Protein AF-A0A6Y3UV19-F1 (afdb_monomer_lite)

Foldseek 3Di:
DDDKDWDWDDDPVDIHTDDICDPLNVQLVPVKDKDPAKDKFWWAWQFADLVQQKGWIATPPRPDIAIEHALDGPVPDDPVQSVVRVVRNVLQPPDDPVRRFTKTWIWIFIGGPVRDGRYTHTPGIDGD

pLDDT: mean 90.07, std 10.01, range [42.56, 98.5]

Structure (mmCIF, N/CA/C/O backbone):
data_AF-A0A6Y3UV19-F1
#
_entry.id   AF-A0A6Y3UV19-F1
#
loop_
_atom_site.group_PDB
_atom_site.id
_atom_site.type_symbol
_atom_site.label_atom_id
_atom_site.label_alt_id
_atom_site.label_comp_id
_atom_site.label_asym_id
_atom_site.label_entity_id
_atom_site.label_seq_id
_atom_site.pdbx_PDB_ins_code
_atom_site.Cartn_x
_atom_site.Cartn_y
_atom_site.Cartn_z
_atom_site.occupancy
_atom_site.B_iso_or_equiv
_atom_site.auth_seq_id
_atom_site.auth_comp_id
_atom_site.auth_asym_id
_atom_site.auth_atom_id
_atom_site.pdbx_PDB_model_num
ATOM 1 N N . ASN A 1 1 ? 22.184 12.708 -22.241 1.00 42.56 1 ASN A N 1
ATOM 2 C CA . ASN A 1 1 ? 22.800 11.369 -22.375 1.00 42.56 1 ASN A CA 1
ATOM 3 C C . ASN A 1 1 ? 22.041 10.329 -21.573 1.00 42.56 1 ASN A C 1
ATOM 5 O O . ASN A 1 1 ? 22.153 10.336 -20.357 1.00 42.56 1 ASN A O 1
ATOM 9 N N . LYS A 1 2 ? 21.262 9.444 -22.204 1.00 55.12 2 LYS A N 1
ATOM 10 C CA . LYS A 1 2 ? 20.765 8.225 -21.541 1.00 55.12 2 LYS A CA 1
ATOM 11 C C . LYS A 1 2 ? 21.060 7.044 -22.457 1.00 55.12 2 LYS A C 1
ATOM 13 O O . LYS A 1 2 ? 20.344 6.821 -23.425 1.00 55.12 2 LYS A O 1
ATOM 18 N N . TYR A 1 3 ? 22.171 6.368 -22.185 1.00 61.91 3 TYR A N 1
ATOM 19 C CA . TYR A 1 3 ? 22.536 5.132 -22.866 1.00 61.91 3 TYR A CA 1
ATOM 20 C C . TYR A 1 3 ? 21.586 4.010 -22.425 1.00 61.91 3 TYR A C 1
ATOM 22 O O . TYR A 1 3 ? 21.202 3.989 -21.251 1.00 61.91 3 TYR A O 1
ATOM 30 N N . PRO A 1 4 ? 21.191 3.093 -23.325 1.00 71.94 4 PRO A N 1
ATOM 31 C CA . PRO A 1 4 ? 20.408 1.930 -22.938 1.00 71.94 4 PRO A CA 1
ATOM 32 C C . PRO A 1 4 ? 21.209 1.064 -21.959 1.00 71.94 4 PRO A C 1
ATOM 34 O O . PRO A 1 4 ? 22.358 0.706 -22.226 1.00 71.94 4 PRO A O 1
ATOM 37 N N . VAL A 1 5 ? 20.606 0.727 -20.818 1.00 80.38 5 VAL A N 1
ATOM 38 C CA . VAL A 1 5 ? 21.214 -0.193 -19.846 1.00 80.38 5 VAL A CA 1
ATOM 39 C C . VAL A 1 5 ? 20.760 -1.599 -20.200 1.00 80.38 5 VAL A C 1
ATOM 41 O O . VAL A 1 5 ? 19.567 -1.886 -20.169 1.00 80.38 5 VAL A O 1
ATOM 44 N N . VAL A 1 6 ? 21.699 -2.482 -20.541 1.00 83.50 6 VAL A N 1
ATOM 45 C CA . VAL A 1 6 ? 21.390 -3.849 -20.978 1.00 83.50 6 VAL A CA 1
ATOM 46 C C . VAL A 1 6 ? 21.896 -4.856 -19.953 1.00 83.50 6 VAL A C 1
ATOM 48 O O . VAL A 1 6 ? 23.102 -4.989 -19.755 1.00 83.50 6 VAL A O 1
ATOM 51 N N . LEU A 1 7 ? 20.981 -5.619 -19.353 1.00 86.38 7 LEU A N 1
ATOM 52 C CA . LEU A 1 7 ? 21.326 -6.777 -18.534 1.00 86.38 7 LEU A CA 1
ATOM 53 C C . LEU A 1 7 ? 21.568 -7.979 -19.448 1.00 86.38 7 LEU A C 1
ATOM 55 O O . LEU A 1 7 ? 20.691 -8.383 -20.221 1.00 86.38 7 LEU A O 1
ATOM 59 N N . LYS A 1 8 ? 22.759 -8.571 -19.351 1.00 90.44 8 LYS A N 1
ATOM 60 C CA . LYS A 1 8 ? 23.134 -9.767 -20.109 1.00 90.44 8 LYS A CA 1
ATOM 61 C C . LYS A 1 8 ? 23.553 -10.888 -19.166 1.00 90.44 8 LYS A C 1
ATOM 63 O O . LYS A 1 8 ? 24.312 -10.652 -18.233 1.00 90.44 8 LYS A O 1
ATOM 68 N N . ARG A 1 9 ? 23.131 -12.120 -19.456 1.00 88.62 9 ARG A N 1
ATOM 69 C CA . ARG A 1 9 ? 23.709 -13.332 -18.862 1.00 88.62 9 ARG A CA 1
ATOM 70 C C . ARG A 1 9 ? 24.785 -13.868 -19.790 1.00 88.62 9 ARG A C 1
ATOM 72 O O . ARG A 1 9 ? 24.482 -14.267 -20.915 1.00 88.62 9 ARG A O 1
ATOM 79 N N . LYS A 1 10 ? 26.028 -13.910 -19.317 1.00 88.56 10 LYS A N 1
ATOM 80 C CA . LYS A 1 10 ? 27.138 -14.546 -20.032 1.00 88.56 10 LYS A CA 1
ATOM 81 C C . LYS A 1 10 ? 27.281 -15.995 -19.58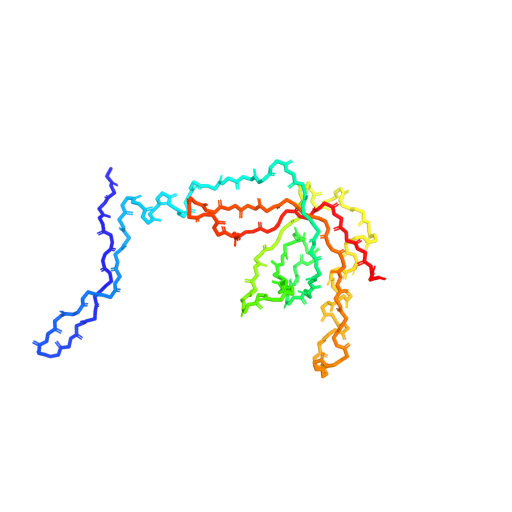2 1.00 88.56 10 LYS A C 1
ATOM 83 O O . LYS A 1 10 ? 27.320 -16.281 -18.392 1.00 88.56 10 LYS A O 1
ATOM 88 N N . THR A 1 11 ? 27.358 -16.902 -20.544 1.00 88.50 11 THR A N 1
ATOM 89 C CA . THR A 1 11 ? 27.742 -18.306 -20.342 1.00 88.50 11 THR A CA 1
ATOM 90 C C . THR A 1 11 ? 29.039 -18.575 -21.106 1.00 88.50 11 THR A C 1
ATOM 92 O O . THR A 1 11 ? 29.454 -17.739 -21.910 1.00 88.50 11 THR A O 1
ATOM 95 N N . LYS A 1 12 ? 29.679 -19.735 -20.894 1.00 86.50 12 LYS A N 1
ATOM 96 C CA . LYS A 1 12 ? 30.907 -20.106 -21.627 1.00 86.50 12 LYS A CA 1
ATOM 97 C C . LYS A 1 12 ? 30.715 -20.133 -23.152 1.00 86.50 12 LYS A C 1
ATOM 99 O O . LYS A 1 12 ? 31.658 -19.854 -23.875 1.00 86.50 12 LYS A O 1
ATOM 104 N N . LEU A 1 13 ? 29.502 -20.434 -23.623 1.00 82.19 13 LEU A N 1
ATOM 105 C CA . LEU A 1 13 ? 29.192 -20.614 -25.045 1.00 82.19 13 LEU A CA 1
ATOM 106 C C . LEU A 1 13 ? 28.497 -19.400 -25.680 1.00 82.19 13 LEU A C 1
ATOM 108 O O . LEU A 1 13 ? 28.611 -19.190 -26.884 1.00 82.19 13 LEU A O 1
ATOM 112 N N . ARG A 1 14 ? 27.738 -18.607 -24.905 1.00 82.56 14 ARG A N 1
ATOM 113 C CA . ARG A 1 14 ? 26.902 -17.527 -25.462 1.00 82.56 14 ARG A CA 1
ATOM 114 C C . ARG A 1 14 ? 26.567 -16.421 -24.460 1.00 82.56 14 ARG A C 1
ATOM 116 O O . ARG A 1 14 ? 26.463 -16.657 -23.255 1.00 82.56 14 ARG A O 1
ATOM 123 N N . ASN A 1 15 ? 26.310 -15.227 -24.991 1.00 85.06 15 ASN A N 1
ATOM 124 C CA . ASN A 1 15 ? 25.710 -14.102 -24.273 1.00 85.06 15 ASN A CA 1
ATOM 125 C C . ASN A 1 15 ? 24.204 -14.022 -24.558 1.00 85.06 15 ASN A C 1
ATOM 127 O O . ASN A 1 15 ? 23.799 -13.977 -25.718 1.00 85.06 15 ASN A O 1
ATOM 131 N N . PHE A 1 16 ? 23.389 -13.935 -23.510 1.00 84.62 16 PHE A N 1
ATOM 132 C CA . PHE A 1 16 ? 21.940 -13.745 -23.595 1.00 84.62 16 PHE A CA 1
ATOM 133 C C . PHE A 1 16 ? 21.578 -12.342 -23.123 1.00 84.62 16 PHE A C 1
ATOM 135 O O . PHE A 1 16 ? 21.979 -11.945 -22.031 1.00 84.62 16 PHE A O 1
ATOM 142 N N . LYS A 1 17 ? 20.811 -11.595 -23.917 1.00 86.31 17 LYS A N 1
ATOM 143 C CA . LYS A 1 17 ? 20.201 -10.338 -23.474 1.00 86.31 17 LYS A CA 1
ATOM 144 C C . LYS A 1 17 ? 18.950 -10.682 -22.671 1.00 86.31 17 LYS A C 1
ATOM 146 O O . LYS A 1 17 ? 18.027 -11.264 -23.224 1.00 86.31 17 LYS A O 1
ATOM 151 N N . LEU A 1 18 ? 18.958 -10.364 -21.380 1.00 84.06 18 LEU A N 1
ATOM 152 C CA . LEU A 1 18 ? 17.838 -10.647 -20.483 1.00 84.06 18 LEU A CA 1
ATOM 153 C C . LEU A 1 18 ? 16.872 -9.470 -20.408 1.00 84.06 18 LEU A C 1
ATOM 155 O O . LEU A 1 18 ? 15.665 -9.661 -20.374 1.00 84.06 18 LEU A O 1
ATOM 159 N N . PHE A 1 19 ? 17.414 -8.253 -20.371 1.00 80.94 19 PHE A N 1
ATOM 160 C CA . PHE A 1 19 ? 16.619 -7.050 -20.181 1.00 80.94 19 PHE A CA 1
ATOM 161 C C . PHE A 1 19 ? 17.322 -5.829 -20.770 1.00 80.94 19 PHE A C 1
ATOM 163 O O . PHE A 1 19 ? 18.552 -5.774 -20.827 1.00 80.94 19 PHE A O 1
ATOM 170 N N . GLU A 1 20 ? 16.545 -4.840 -21.194 1.00 83.81 20 GLU A N 1
ATOM 171 C CA . GLU A 1 20 ? 17.047 -3.539 -21.618 1.00 83.81 20 GLU A CA 1
ATOM 172 C C . GLU A 1 20 ? 16.160 -2.427 -21.063 1.00 83.81 20 GLU A C 1
ATOM 174 O O . GLU A 1 20 ? 14.952 -2.394 -21.292 1.00 83.81 20 GLU A O 1
ATOM 179 N N . ILE A 1 21 ? 16.787 -1.479 -20.371 1.00 75.88 21 ILE A N 1
ATOM 180 C CA . ILE A 1 21 ? 16.174 -0.203 -20.022 1.00 75.88 21 ILE A CA 1
ATOM 181 C C . ILE A 1 21 ? 16.490 0.755 -21.160 1.00 75.88 21 ILE A C 1
ATOM 183 O O . ILE A 1 21 ? 17.603 1.273 -21.263 1.00 75.88 21 ILE A O 1
ATOM 187 N N . ASN A 1 22 ? 15.500 0.979 -22.018 1.00 78.44 22 ASN A N 1
ATOM 188 C CA . ASN A 1 22 ? 15.561 1.976 -23.077 1.00 78.44 22 ASN A CA 1
ATOM 189 C C . ASN A 1 22 ? 14.785 3.240 -22.664 1.00 78.44 22 ASN A C 1
ATOM 191 O O . ASN A 1 22 ? 14.279 3.352 -21.543 1.00 78.44 22 ASN A O 1
ATOM 195 N N . LYS A 1 23 ? 14.694 4.220 -23.569 1.00 74.25 23 LYS A N 1
ATOM 196 C CA . LYS A 1 23 ? 13.980 5.478 -23.312 1.00 74.25 23 LYS A CA 1
ATOM 197 C C . LYS A 1 23 ? 12.503 5.252 -22.953 1.00 74.25 23 LYS A C 1
ATOM 199 O O . LYS A 1 23 ? 12.009 5.961 -22.082 1.00 74.25 23 LYS A O 1
ATOM 204 N N . ASN A 1 24 ? 11.839 4.260 -23.551 1.00 70.19 24 ASN A N 1
ATOM 205 C CA . ASN A 1 24 ? 10.468 3.886 -23.194 1.00 70.19 24 ASN A CA 1
ATOM 206 C C . ASN A 1 24 ? 10.403 3.270 -21.796 1.00 70.19 24 ASN A C 1
ATOM 208 O O . ASN A 1 24 ? 9.633 3.752 -20.977 1.00 70.19 24 ASN A O 1
ATOM 212 N N . THR A 1 25 ? 11.252 2.290 -21.471 1.00 65.69 25 THR A N 1
ATOM 213 C CA . THR A 1 25 ? 11.297 1.699 -20.120 1.00 65.69 25 THR A CA 1
ATOM 214 C C . THR A 1 25 ? 11.552 2.769 -19.056 1.00 65.69 25 THR A C 1
ATOM 216 O O . THR A 1 25 ? 10.898 2.791 -18.020 1.00 65.69 25 THR A O 1
ATOM 219 N N . ALA A 1 26 ? 12.468 3.703 -19.326 1.00 67.88 26 ALA A N 1
ATOM 220 C CA . ALA A 1 26 ? 12.730 4.829 -18.439 1.00 67.88 26 ALA A CA 1
ATOM 221 C C . ALA A 1 26 ? 11.517 5.769 -18.335 1.00 67.88 26 ALA A C 1
ATOM 223 O O . ALA A 1 26 ? 11.132 6.144 -17.236 1.00 67.88 26 ALA A O 1
ATOM 224 N N . SER A 1 27 ? 10.894 6.134 -19.457 1.00 66.25 27 SER A N 1
ATOM 225 C CA . SER A 1 27 ? 9.676 6.954 -19.477 1.00 66.25 27 SER A CA 1
ATOM 226 C C . SER A 1 27 ? 8.561 6.321 -18.642 1.00 66.25 27 SER A C 1
ATOM 228 O O . SER A 1 27 ? 7.994 6.996 -17.793 1.00 66.25 27 SER A O 1
ATOM 230 N N . ASN A 1 28 ? 8.314 5.019 -18.797 1.00 64.44 28 ASN A N 1
ATOM 231 C CA . ASN A 1 28 ? 7.279 4.295 -18.055 1.00 64.44 28 ASN A CA 1
ATOM 232 C C . ASN A 1 28 ? 7.536 4.281 -16.539 1.00 64.44 28 ASN A C 1
ATOM 234 O O . ASN A 1 28 ? 6.590 4.258 -15.758 1.00 64.44 28 ASN A O 1
ATOM 238 N N . LEU A 1 29 ? 8.802 4.318 -16.111 1.00 65.25 29 LEU A N 1
ATOM 239 C CA . LEU A 1 29 ? 9.170 4.356 -14.693 1.00 65.25 29 LEU A CA 1
ATOM 240 C C . LEU A 1 29 ? 9.006 5.746 -14.059 1.00 65.25 29 LEU A C 1
ATOM 242 O O . LEU A 1 29 ? 8.780 5.834 -12.854 1.00 65.25 29 LEU A O 1
ATOM 246 N N . PHE A 1 30 ? 9.153 6.822 -14.838 1.00 70.50 30 PHE A N 1
ATOM 247 C CA . PHE A 1 30 ? 9.212 8.191 -14.303 1.00 70.50 30 PHE A CA 1
ATOM 248 C C . PHE A 1 30 ? 7.985 9.051 -14.634 1.00 70.50 30 PHE A C 1
ATOM 250 O O . PHE A 1 30 ? 7.697 9.992 -13.897 1.00 70.50 30 PHE A O 1
ATOM 257 N N . ASN A 1 31 ? 7.244 8.729 -15.695 1.00 77.75 31 ASN A N 1
ATOM 258 C CA . ASN A 1 31 ? 6.053 9.464 -16.110 1.00 77.75 31 ASN A CA 1
ATOM 259 C C . ASN A 1 31 ? 4.811 8.788 -15.531 1.00 77.75 31 ASN A C 1
ATOM 261 O O . ASN A 1 31 ? 4.203 7.926 -16.163 1.00 77.75 31 ASN A O 1
ATOM 265 N N . LEU A 1 32 ? 4.474 9.169 -14.299 1.00 83.44 32 LEU A N 1
ATOM 266 C CA . LEU A 1 32 ? 3.305 8.651 -13.598 1.00 83.44 32 LEU A CA 1
ATOM 267 C C . LEU A 1 32 ? 2.119 9.601 -13.743 1.00 83.44 32 LEU A C 1
ATOM 269 O O . LEU A 1 32 ? 2.249 10.803 -13.504 1.00 83.44 32 LEU A O 1
ATOM 273 N N . THR A 1 33 ? 0.952 9.051 -14.055 1.00 86.81 33 THR A N 1
ATOM 274 C CA . THR A 1 33 ? -0.326 9.765 -13.994 1.00 86.81 33 THR A CA 1
ATOM 275 C C . THR A 1 33 ? -1.016 9.473 -12.665 1.00 86.81 33 THR A C 1
ATOM 277 O O . THR A 1 33 ? -0.698 8.501 -11.980 1.00 86.81 33 THR A O 1
ATOM 280 N N . THR A 1 34 ? -1.912 10.359 -12.237 1.00 87.19 34 THR A N 1
ATOM 281 C CA . THR A 1 34 ? -2.793 10.121 -11.085 1.00 87.19 34 THR A CA 1
ATOM 282 C C . THR A 1 34 ? -4.222 10.189 -11.586 1.00 87.19 34 THR A C 1
ATOM 284 O O . THR A 1 34 ? -4.567 11.155 -12.267 1.00 87.19 34 THR A O 1
ATOM 287 N N . ASP A 1 35 ? -5.020 9.176 -11.264 1.00 88.94 35 ASP A N 1
ATOM 288 C CA . ASP A 1 35 ? -6.429 9.139 -11.643 1.00 88.94 35 ASP A CA 1
ATOM 289 C C . ASP A 1 35 ? -7.159 10.339 -11.017 1.00 88.94 35 ASP A C 1
ATOM 291 O O . ASP A 1 35 ? -6.916 10.704 -9.861 1.00 88.94 35 ASP A O 1
ATOM 295 N N . SER A 1 36 ? -8.034 10.982 -11.795 1.00 82.12 36 SER A N 1
ATOM 296 C CA . SER A 1 36 ? -8.815 12.138 -11.335 1.00 82.12 36 SER A CA 1
ATOM 297 C C . SER A 1 36 ? -9.918 11.740 -10.357 1.00 82.12 36 SER A C 1
ATOM 299 O O . SER A 1 36 ? -10.293 12.532 -9.496 1.00 82.12 36 SER A O 1
ATOM 301 N N . ASN A 1 37 ? -10.426 10.515 -10.498 1.00 90.75 37 ASN A N 1
ATOM 302 C CA . ASN A 1 37 ? -11.483 9.958 -9.671 1.00 90.75 37 ASN A CA 1
ATOM 303 C C . ASN A 1 37 ? -10.876 9.005 -8.645 1.00 90.75 37 ASN A C 1
ATOM 305 O O . ASN A 1 37 ? -9.966 8.234 -8.960 1.00 90.75 37 ASN A O 1
ATOM 309 N N . SER A 1 38 ? -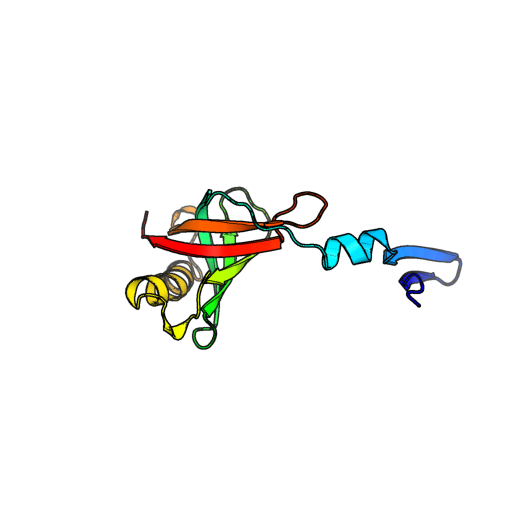11.414 9.039 -7.430 1.00 95.38 38 SER A N 1
ATOM 310 C CA . SER A 1 38 ? -11.091 8.041 -6.422 1.00 95.38 38 SER A CA 1
ATOM 311 C C . SER A 1 38 ? -11.729 6.704 -6.769 1.00 95.38 38 SER A C 1
ATOM 313 O O . SER A 1 38 ? -12.850 6.659 -7.274 1.00 95.38 38 SER A O 1
ATOM 315 N N . ILE A 1 39 ? -11.036 5.630 -6.424 1.00 95.75 39 ILE A N 1
ATOM 316 C CA . ILE A 1 39 ? -11.546 4.267 -6.476 1.00 95.75 39 ILE A CA 1
ATOM 317 C C . ILE A 1 39 ? -11.716 3.728 -5.058 1.00 95.75 39 ILE A C 1
ATOM 319 O O . ILE A 1 39 ? -11.032 4.174 -4.129 1.00 95.75 39 ILE A O 1
ATOM 323 N N . GLU A 1 40 ? -12.600 2.750 -4.912 1.00 97.06 40 GLU A N 1
ATOM 324 C CA . GLU A 1 40 ? -12.715 1.936 -3.707 1.00 97.06 40 GLU A CA 1
ATOM 325 C C . GLU A 1 40 ? -12.097 0.566 -3.970 1.00 97.06 40 GLU A C 1
ATOM 327 O O . GLU A 1 40 ? -12.329 -0.034 -5.019 1.00 97.06 40 GLU A O 1
ATOM 332 N N . ILE A 1 41 ? -11.277 0.101 -3.032 1.00 96.88 41 ILE A N 1
ATOM 333 C CA . ILE A 1 41 ? -10.664 -1.225 -3.067 1.00 96.88 41 ILE A CA 1
ATOM 334 C C . ILE A 1 41 ? -10.843 -1.902 -1.713 1.00 96.88 41 ILE A C 1
ATOM 336 O O . ILE A 1 41 ? -10.727 -1.253 -0.670 1.00 96.88 41 ILE A O 1
ATOM 340 N N . ASP A 1 42 ? -11.047 -3.213 -1.736 1.00 97.81 42 ASP A N 1
ATOM 341 C CA . ASP A 1 42 ? -10.871 -4.062 -0.565 1.00 97.81 42 ASP A CA 1
ATOM 342 C C . ASP A 1 42 ? -9.422 -4.545 -0.534 1.00 97.81 42 ASP A C 1
ATOM 344 O O . ASP A 1 42 ? -8.903 -5.034 -1.537 1.00 97.81 42 ASP A O 1
ATOM 348 N N . ALA A 1 43 ? -8.728 -4.370 0.589 1.00 97.69 43 ALA A N 1
ATOM 349 C CA . ALA A 1 43 ? -7.306 -4.695 0.662 1.00 97.69 43 ALA A CA 1
ATOM 350 C C . ALA A 1 43 ? -6.839 -5.095 2.061 1.00 97.69 43 ALA A C 1
ATOM 352 O O . ALA A 1 43 ? -7.394 -4.663 3.072 1.00 97.69 43 ALA A O 1
ATOM 353 N N . ILE A 1 44 ? -5.745 -5.856 2.112 1.00 97.56 44 ILE A N 1
ATOM 354 C CA . ILE A 1 44 ? -4.986 -6.106 3.342 1.00 97.56 44 ILE A CA 1
ATOM 355 C C . ILE A 1 44 ? -3.691 -5.306 3.361 1.00 97.56 44 ILE A C 1
ATOM 357 O O . ILE A 1 44 ? -3.003 -5.174 2.348 1.00 97.56 44 ILE A O 1
ATOM 361 N N . VAL A 1 45 ? -3.316 -4.795 4.528 1.00 98.00 45 VAL A N 1
ATOM 362 C CA . VAL A 1 45 ? -2.014 -4.176 4.764 1.00 98.00 45 VAL A CA 1
ATOM 363 C C . VAL A 1 45 ? -0.995 -5.280 5.020 1.00 98.00 45 VAL A C 1
ATOM 365 O O . VAL A 1 45 ? -1.134 -6.063 5.948 1.00 98.00 45 VAL A O 1
ATOM 368 N N . THR A 1 46 ? 0.067 -5.315 4.217 1.00 97.38 46 THR A N 1
ATOM 369 C CA . THR A 1 46 ? 1.155 -6.307 4.333 1.00 97.38 46 THR A CA 1
ATOM 370 C C . T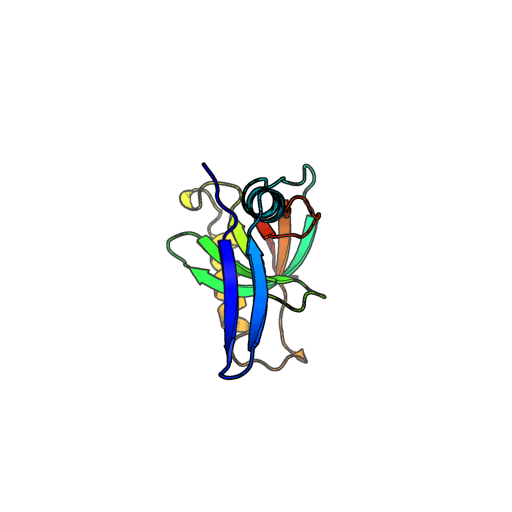HR A 1 46 ? 2.439 -5.710 4.903 1.00 97.38 46 THR A C 1
ATOM 372 O O . THR A 1 46 ? 3.349 -6.427 5.311 1.00 97.38 46 THR A O 1
ATOM 375 N N . ARG A 1 47 ? 2.540 -4.375 4.939 1.00 97.75 47 ARG A N 1
ATOM 376 C CA . ARG A 1 47 ? 3.623 -3.646 5.607 1.00 97.75 47 ARG A CA 1
ATOM 377 C C . ARG A 1 47 ? 3.192 -2.222 5.913 1.00 97.75 47 ARG A C 1
ATOM 379 O O . ARG A 1 47 ? 2.592 -1.575 5.057 1.00 97.75 47 ARG A O 1
ATOM 386 N N . PHE A 1 48 ? 3.612 -1.690 7.056 1.00 97.88 48 PHE A N 1
ATOM 387 C CA . PHE A 1 48 ? 3.367 -0.299 7.422 1.00 97.88 48 PHE A CA 1
ATOM 388 C C . PHE A 1 48 ? 4.543 0.304 8.195 1.00 97.88 48 PHE A C 1
ATOM 390 O O . PHE A 1 48 ? 5.088 -0.316 9.102 1.00 97.88 48 PHE A O 1
ATOM 397 N N . ASN A 1 49 ? 4.936 1.524 7.836 1.00 97.38 49 ASN A N 1
ATOM 398 C CA . ASN A 1 49 ? 5.892 2.329 8.584 1.00 97.38 49 ASN A CA 1
ATOM 399 C C . ASN A 1 49 ? 5.128 3.437 9.318 1.00 97.38 49 ASN A C 1
ATOM 401 O O . ASN A 1 49 ? 4.673 4.405 8.705 1.00 97.38 49 ASN A O 1
ATOM 405 N N . SER A 1 50 ? 5.025 3.306 10.639 1.00 93.75 50 SER A N 1
ATOM 406 C CA . SER A 1 50 ? 4.247 4.208 11.493 1.00 93.75 50 SER A CA 1
ATOM 407 C C . SER A 1 50 ? 4.807 5.626 11.594 1.00 93.75 50 SER A C 1
ATOM 409 O O . SER A 1 50 ? 4.052 6.529 11.946 1.00 93.75 50 SER A O 1
ATOM 411 N N . PHE A 1 51 ? 6.083 5.843 11.255 1.00 93.25 51 PHE A N 1
ATOM 412 C CA . PHE A 1 51 ? 6.718 7.163 11.267 1.00 93.25 51 PHE A CA 1
ATOM 413 C C . PHE A 1 51 ? 6.390 7.977 10.008 1.00 93.25 51 PHE A C 1
ATOM 415 O O . PHE A 1 51 ? 6.164 9.182 10.076 1.00 93.25 51 PHE A O 1
ATOM 422 N N . THR A 1 52 ? 6.327 7.315 8.850 1.00 94.44 52 THR A N 1
ATOM 423 C CA . THR A 1 52 ? 6.135 7.979 7.547 1.00 94.44 52 THR A CA 1
ATOM 424 C C . THR A 1 52 ? 4.732 7.814 6.963 1.00 94.4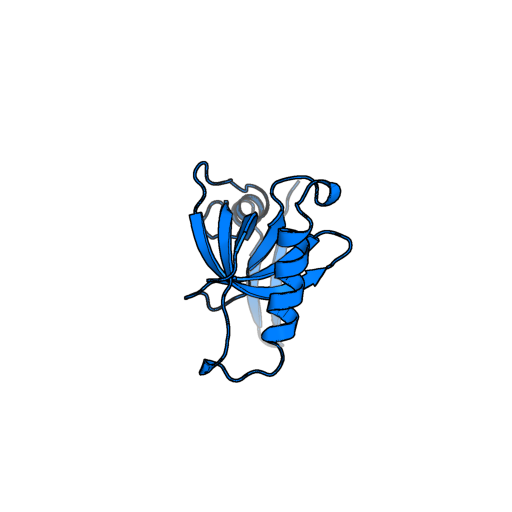4 52 THR A C 1
ATOM 426 O O . THR A 1 52 ? 4.373 8.539 6.038 1.00 94.44 52 THR A O 1
ATOM 429 N N . GLY A 1 53 ? 3.941 6.863 7.468 1.00 95.56 53 GLY A N 1
ATOM 430 C CA . GLY A 1 53 ? 2.619 6.528 6.934 1.00 95.56 53 GLY A CA 1
ATOM 431 C C . GLY A 1 53 ? 2.653 5.775 5.601 1.00 95.56 53 GLY A C 1
ATOM 432 O O . GLY A 1 53 ? 1.625 5.661 4.938 1.00 95.56 53 GLY A O 1
ATOM 433 N N . ASN A 1 54 ? 3.827 5.292 5.186 1.00 97.81 54 ASN A N 1
ATOM 434 C CA . ASN A 1 54 ? 3.996 4.522 3.958 1.00 97.81 54 ASN A CA 1
ATOM 435 C C . ASN A 1 54 ? 3.883 3.026 4.235 1.00 97.81 54 ASN A C 1
ATOM 437 O O . ASN A 1 54 ? 4.323 2.539 5.278 1.00 97.81 54 ASN A O 1
ATOM 441 N N . GLY A 1 55 ? 3.383 2.279 3.260 1.00 98.06 55 GLY A N 1
ATOM 442 C CA . GLY A 1 55 ? 3.225 0.842 3.406 1.00 98.06 55 GLY A CA 1
ATOM 443 C C . GLY A 1 55 ? 3.105 0.102 2.087 1.00 98.06 55 GLY A C 1
ATOM 444 O O . GLY A 1 55 ? 3.421 0.630 1.017 1.00 98.06 55 GLY A O 1
ATOM 445 N N . ARG A 1 56 ? 2.689 -1.156 2.188 1.00 98.50 56 ARG A N 1
ATOM 446 C CA . ARG A 1 56 ? 2.257 -1.983 1.063 1.00 98.50 56 ARG A CA 1
ATOM 447 C C . ARG A 1 56 ? 0.932 -2.633 1.422 1.00 98.50 56 ARG A C 1
ATOM 449 O O . ARG A 1 56 ? 0.720 -2.989 2.581 1.00 98.50 56 ARG A O 1
ATOM 456 N N . LEU A 1 57 ? 0.075 -2.770 0.424 1.00 98.06 57 LEU A N 1
ATOM 457 C CA . L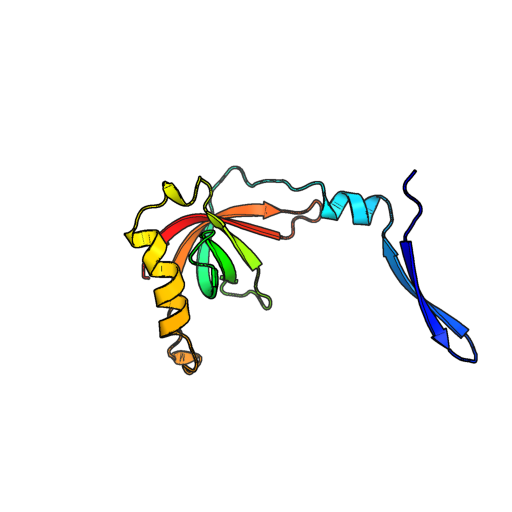EU A 1 57 ? -1.201 -3.455 0.537 1.00 98.06 57 LEU A CA 1
ATOM 458 C C . LEU A 1 57 ? -1.334 -4.496 -0.572 1.00 98.06 57 LEU A C 1
ATOM 460 O O . LEU A 1 57 ? -0.665 -4.379 -1.596 1.00 98.06 57 LEU A O 1
ATOM 464 N N . LEU A 1 58 ? -2.146 -5.518 -0.350 1.00 97.75 58 LEU A N 1
ATOM 465 C CA . LEU A 1 58 ? -2.599 -6.447 -1.380 1.00 97.75 58 LEU A CA 1
ATOM 466 C C . LEU A 1 58 ? -4.085 -6.166 -1.588 1.00 97.75 58 LEU A C 1
ATOM 468 O O . LEU A 1 58 ? -4.863 -6.359 -0.653 1.00 97.75 58 LEU A O 1
ATOM 472 N N . ALA A 1 59 ? -4.444 -5.625 -2.752 1.00 96.44 59 ALA A N 1
ATOM 473 C CA . ALA A 1 59 ? -5.842 -5.421 -3.107 1.00 96.44 59 ALA A CA 1
ATOM 474 C C . ALA A 1 59 ? -6.472 -6.759 -3.506 1.00 96.44 59 ALA A C 1
ATOM 476 O O . ALA A 1 59 ? -5.776 -7.676 -3.946 1.00 96.44 59 ALA A O 1
ATOM 477 N N . ASP A 1 60 ? -7.779 -6.883 -3.326 1.00 93.69 60 ASP A N 1
ATOM 478 C CA . ASP A 1 60 ? -8.491 -8.099 -3.686 1.00 93.69 60 ASP A CA 1
ATOM 479 C C . ASP A 1 60 ? -8.400 -8.363 -5.197 1.00 93.69 60 ASP A C 1
ATOM 481 O O . ASP A 1 60 ? -8.542 -7.451 -6.012 1.00 93.69 60 ASP A O 1
ATOM 485 N N . GLY A 1 61 ? -8.098 -9.608 -5.568 1.00 89.88 61 GLY A N 1
ATOM 486 C CA . GLY A 1 61 ? -7.828 -10.003 -6.956 1.00 89.88 61 GLY A CA 1
ATOM 487 C C . GLY A 1 61 ? -6.397 -9.746 -7.453 1.00 89.88 61 GLY A C 1
ATOM 488 O O . GLY A 1 61 ? -6.012 -10.319 -8.474 1.00 89.88 61 GLY A O 1
ATOM 489 N N . ASP A 1 62 ? -5.576 -8.971 -6.735 1.00 92.56 62 ASP A N 1
ATOM 490 C CA . ASP A 1 62 ? -4.167 -8.785 -7.089 1.00 92.56 62 ASP A CA 1
ATOM 491 C C . ASP A 1 62 ? -3.305 -9.960 -6.594 1.00 92.56 62 ASP A C 1
ATOM 493 O O . ASP A 1 62 ? -3.516 -10.527 -5.525 1.00 92.56 62 ASP A O 1
ATOM 497 N N . SER A 1 63 ? -2.262 -10.299 -7.357 1.00 92.25 63 SER A N 1
ATOM 498 C CA . SER A 1 63 ? -1.264 -11.319 -6.981 1.00 92.25 63 SER A CA 1
ATOM 499 C C . SER A 1 63 ? -0.008 -10.734 -6.331 1.00 92.25 63 SER A C 1
ATOM 501 O O . SER A 1 63 ? 0.852 -11.465 -5.837 1.00 92.25 63 SER A O 1
ATOM 503 N N . VAL A 1 64 ? 0.128 -9.406 -6.344 1.00 95.19 64 VAL A N 1
ATOM 504 C CA . VAL A 1 64 ? 1.308 -8.693 -5.856 1.00 95.19 64 VAL A CA 1
ATOM 505 C C . VAL A 1 64 ? 0.909 -7.510 -4.996 1.00 95.19 64 VAL A C 1
ATOM 507 O O . VAL A 1 64 ? -0.090 -6.839 -5.226 1.00 95.19 64 VAL A O 1
ATOM 510 N N . THR A 1 65 ? 1.740 -7.210 -4.003 1.00 97.62 65 THR A N 1
ATOM 511 C CA . THR A 1 65 ? 1.495 -6.050 -3.149 1.00 97.62 65 THR A CA 1
ATOM 512 C C . THR A 1 65 ? 1.836 -4.752 -3.876 1.00 97.62 65 THR A C 1
ATOM 514 O O . THR A 1 65 ? 2.895 -4.642 -4.500 1.00 97.62 65 THR A O 1
ATOM 517 N N . ILE A 1 66 ? 1.004 -3.729 -3.714 1.00 97.88 66 ILE A N 1
ATOM 518 C CA . ILE A 1 66 ? 1.183 -2.388 -4.274 1.00 97.88 66 ILE A CA 1
ATOM 519 C C . ILE A 1 66 ? 1.561 -1.425 -3.137 1.00 97.88 66 ILE A C 1
ATOM 521 O O . ILE A 1 66 ? 1.000 -1.498 -2.038 1.00 97.88 66 ILE A O 1
ATOM 525 N N . PRO A 1 67 ? 2.549 -0.532 -3.326 1.00 98.12 67 PRO A N 1
ATOM 526 C CA . PRO A 1 67 ? 2.885 0.454 -2.310 1.00 98.12 67 PRO A CA 1
ATOM 527 C C . PRO A 1 67 ? 1.752 1.470 -2.132 1.00 98.12 67 PRO A C 1
ATOM 529 O O . PRO A 1 67 ? 1.061 1.832 -3.082 1.00 98.12 67 PRO A O 1
ATOM 532 N N . PHE A 1 68 ? 1.618 2.010 -0.924 1.00 98.19 68 PHE A N 1
ATOM 533 C CA . PHE A 1 68 ? 0.697 3.112 -0.662 1.00 98.19 68 PHE A CA 1
ATOM 534 C C . PHE A 1 68 ? 1.345 4.217 0.170 1.00 98.19 68 PHE A C 1
ATOM 536 O O . PHE A 1 68 ? 2.322 4.003 0.893 1.00 98.19 68 PHE A O 1
ATOM 543 N N . SER A 1 69 ? 0.778 5.414 0.059 1.00 97.12 69 SER A N 1
ATOM 544 C CA . SER A 1 69 ? 0.947 6.501 1.024 1.00 97.12 69 SER A CA 1
ATOM 545 C C . SER A 1 69 ? -0.367 7.254 1.164 1.00 97.12 69 SER A C 1
ATOM 547 O O . SER A 1 69 ? -1.237 7.136 0.308 1.00 97.12 69 SER A O 1
ATOM 549 N N . PHE A 1 70 ? -0.507 8.081 2.190 1.00 96.75 70 PHE A N 1
ATOM 550 C CA . PHE A 1 70 ? -1.645 8.996 2.275 1.00 96.75 70 PHE A CA 1
ATOM 551 C C . PHE A 1 70 ? -1.559 10.098 1.210 1.00 96.75 70 PHE A C 1
ATOM 553 O O . PHE A 1 70 ? -0.463 10.465 0.778 1.00 96.75 70 PHE A O 1
ATOM 560 N N . SER A 1 71 ? -2.714 10.587 0.753 1.00 93.88 71 SER A N 1
ATOM 561 C CA . SER A 1 71 ? -2.819 11.644 -0.264 1.00 93.88 71 SER A CA 1
ATOM 562 C C . SER A 1 71 ? -2.241 12.981 0.210 1.00 93.88 71 SER A C 1
ATOM 564 O O . SER A 1 71 ? -1.641 13.709 -0.577 1.00 93.88 71 SER A O 1
ATOM 566 N N . GLY A 1 72 ? -2.392 13.283 1.502 1.00 92.19 72 GLY A N 1
ATOM 567 C CA . GLY A 1 72 ? -1.858 14.471 2.160 1.00 92.19 72 GLY A CA 1
ATOM 568 C C . GLY A 1 72 ? -0.723 14.167 3.146 1.00 92.19 72 GLY A C 1
ATOM 569 O O . GLY A 1 72 ? -0.342 13.009 3.337 1.00 92.19 72 GLY A O 1
ATOM 570 N N . PRO A 1 73 ? -0.188 15.206 3.818 1.00 93.06 73 PRO A N 1
ATOM 571 C CA . PRO A 1 73 ? 0.842 15.040 4.837 1.00 93.06 73 PRO A CA 1
ATOM 572 C C . PRO A 1 73 ? 0.382 14.075 5.927 1.00 93.06 73 PRO A C 1
ATOM 574 O O . PRO A 1 73 ? -0.687 14.262 6.510 1.00 93.06 73 PRO A O 1
ATOM 577 N N . TYR A 1 74 ? 1.212 13.083 6.255 1.00 93.56 74 TYR A N 1
ATOM 578 C CA . TYR A 1 74 ? 0.869 12.076 7.260 1.00 93.56 74 TYR A CA 1
ATOM 579 C C . TYR A 1 74 ? 0.528 12.699 8.623 1.00 93.56 74 TYR A C 1
ATOM 581 O O . TYR A 1 74 ? -0.372 12.230 9.313 1.00 93.56 74 TYR A O 1
ATOM 589 N N . SER A 1 75 ? 1.152 13.822 8.989 1.00 92.94 75 SER A N 1
ATOM 590 C CA . SER A 1 75 ? 0.815 14.583 10.201 1.00 92.94 75 SER A CA 1
ATOM 591 C C . SER A 1 75 ? -0.661 14.999 10.273 1.00 92.94 75 SER A C 1
ATOM 593 O O . SER A 1 75 ? -1.226 14.982 11.362 1.00 92.94 75 SER A O 1
ATOM 595 N N . LYS A 1 76 ? -1.306 15.271 9.130 1.00 93.94 76 LYS A N 1
ATOM 596 C CA . LYS A 1 76 ? -2.708 15.711 9.023 1.00 93.94 76 LYS A CA 1
ATOM 597 C C . LYS A 1 76 ? -3.718 14.569 8.870 1.00 93.94 76 LYS A C 1
ATOM 599 O O . LYS A 1 76 ? -4.920 14.815 8.890 1.00 93.94 76 LYS A O 1
ATOM 604 N N . VAL A 1 77 ? -3.261 13.327 8.714 1.00 93.38 77 VAL A N 1
ATOM 605 C CA . VAL A 1 77 ? -4.153 12.163 8.617 1.00 93.38 77 VAL A CA 1
ATOM 606 C C . VAL A 1 77 ? -4.817 11.911 9.974 1.00 93.38 77 VAL A C 1
ATOM 608 O O . VAL A 1 77 ? -4.147 11.940 11.012 1.00 93.38 77 VAL A O 1
ATOM 611 N N . LYS A 1 78 ? -6.132 11.649 9.968 1.00 93.00 78 LYS A N 1
ATOM 612 C CA . LYS A 1 78 ? -6.916 11.364 11.180 1.00 93.00 78 LYS A CA 1
ATOM 613 C C . LYS A 1 78 ? -6.326 10.175 11.940 1.00 93.00 78 LYS A C 1
ATOM 615 O O . LYS A 1 78 ? -5.963 9.166 11.339 1.00 93.00 78 LYS A O 1
ATOM 620 N N . ALA A 1 79 ? -6.274 10.276 13.268 1.00 92.19 79 ALA A N 1
ATOM 621 C CA . ALA A 1 79 ? -5.721 9.225 14.122 1.00 92.19 79 ALA A CA 1
ATOM 622 C C . ALA A 1 79 ? -6.429 7.871 13.935 1.00 92.19 79 ALA A C 1
ATOM 624 O O . ALA A 1 79 ? -5.760 6.843 13.935 1.00 92.19 79 ALA A O 1
ATOM 625 N N . SER A 1 80 ? -7.746 7.872 13.704 1.00 90.44 80 SER A N 1
ATOM 626 C CA . SER A 1 80 ? -8.512 6.660 13.389 1.00 90.44 80 SER A CA 1
ATOM 627 C C . SER A 1 80 ? -7.972 5.956 12.141 1.00 90.44 80 SER A C 1
ATOM 629 O O . SER A 1 80 ? -7.612 4.787 12.203 1.00 90.44 80 SER A O 1
ATOM 631 N N . THR A 1 81 ? -7.799 6.680 11.034 1.00 90.31 81 THR A N 1
ATOM 632 C CA . THR A 1 81 ? -7.230 6.127 9.795 1.00 90.31 81 THR A CA 1
ATOM 633 C C . THR A 1 81 ? -5.779 5.672 9.972 1.00 90.31 81 THR A C 1
ATOM 635 O O . THR A 1 81 ? -5.388 4.648 9.419 1.00 90.31 81 THR A O 1
ATOM 638 N N . LYS A 1 82 ? -4.973 6.392 10.770 1.00 92.62 82 LYS A N 1
ATOM 639 C CA . LYS A 1 82 ? -3.590 5.984 11.082 1.00 92.62 82 LYS A CA 1
ATOM 640 C C . LYS A 1 82 ? -3.517 4.651 11.817 1.00 92.62 82 LYS A C 1
ATOM 642 O O . LYS A 1 82 ? -2.564 3.918 11.591 1.00 92.62 82 LYS A O 1
ATOM 647 N N . ARG A 1 83 ? -4.475 4.376 12.707 1.00 95.19 83 ARG A N 1
ATOM 648 C CA . ARG A 1 83 ? -4.533 3.149 13.515 1.00 95.19 83 ARG A CA 1
ATOM 649 C C . ARG A 1 83 ? -5.040 1.947 12.726 1.00 95.19 83 ARG A C 1
ATOM 651 O O . ARG A 1 83 ? -4.483 0.870 12.879 1.00 95.19 83 ARG A O 1
ATOM 658 N N . LEU A 1 84 ? -5.990 2.153 11.811 1.00 96.56 84 LEU A N 1
ATOM 659 C CA . LEU A 1 84 ? -6.539 1.070 10.988 1.00 96.56 84 LEU A CA 1
ATOM 660 C C . LEU A 1 84 ? -5.469 0.306 10.198 1.00 96.56 84 LEU A C 1
ATOM 662 O O . LEU A 1 84 ? -5.557 -0.909 10.076 1.00 96.56 84 LEU A O 1
ATOM 666 N N . MET A 1 85 ? -4.451 0.998 9.676 1.00 96.50 85 MET A N 1
ATOM 667 C CA . MET A 1 85 ? -3.408 0.359 8.862 1.00 96.50 85 MET A CA 1
ATOM 668 C C . MET A 1 85 ? -2.558 -0.662 9.646 1.00 96.50 85 MET A C 1
ATOM 670 O O . MET A 1 85 ? -2.465 -1.808 9.210 1.00 96.50 85 MET A O 1
ATOM 674 N N . PRO A 1 86 ? -1.919 -0.300 10.778 1.00 97.12 86 PRO A N 1
ATOM 675 C CA . PRO A 1 86 ? -1.185 -1.259 11.596 1.00 97.12 86 PRO A CA 1
ATOM 676 C C . PRO A 1 86 ? -2.091 -2.268 12.307 1.00 97.12 86 PRO A C 1
ATOM 678 O O . PRO A 1 86 ? -1.648 -3.394 12.485 1.00 97.12 86 PRO A O 1
ATOM 681 N N . GLU A 1 87 ? -3.325 -1.909 12.685 1.00 97.56 87 GLU A N 1
ATOM 682 C CA . GLU A 1 87 ? -4.295 -2.872 13.235 1.00 97.56 87 GLU A CA 1
ATOM 683 C C . GLU A 1 87 ? -4.592 -3.970 12.213 1.00 97.56 87 GLU A C 1
ATOM 685 O O . GLU A 1 87 ? -4.398 -5.138 12.505 1.00 97.56 87 GLU A O 1
ATOM 690 N N . ASN A 1 88 ? -4.918 -3.610 10.968 1.00 97.56 88 ASN A N 1
ATOM 691 C CA . ASN A 1 88 ? -5.160 -4.597 9.918 1.00 97.56 88 ASN A CA 1
ATOM 692 C C . ASN A 1 88 ? -3.936 -5.481 9.622 1.00 97.56 88 ASN A C 1
ATOM 694 O O . ASN A 1 88 ? -4.088 -6.670 9.354 1.00 97.56 88 ASN A O 1
ATOM 698 N N . LEU A 1 89 ? -2.728 -4.910 9.677 1.00 97.50 89 LEU A N 1
ATOM 699 C CA . LEU A 1 89 ? -1.488 -5.677 9.546 1.00 97.50 89 LEU A CA 1
ATOM 700 C C . LEU A 1 89 ? -1.306 -6.667 10.705 1.00 97.50 89 LEU A C 1
ATOM 702 O O . LEU A 1 89 ? -0.876 -7.794 10.483 1.00 97.50 89 LEU A O 1
ATOM 706 N N . HIS A 1 90 ? -1.588 -6.233 11.933 1.00 97.44 90 HIS A N 1
ATOM 707 C CA . HIS A 1 90 ? -1.479 -7.062 13.128 1.00 97.44 90 HIS A CA 1
ATOM 708 C C . HIS A 1 90 ? -2.512 -8.191 13.122 1.00 97.44 90 HIS A C 1
ATOM 710 O O . HIS A 1 90 ? -2.140 -9.350 13.287 1.00 97.44 90 HIS A O 1
ATOM 716 N N . ASP A 1 91 ? -3.774 -7.848 12.872 1.00 96.69 91 ASP A N 1
ATOM 717 C CA . ASP A 1 91 ? -4.917 -8.757 12.934 1.00 96.69 91 ASP A CA 1
ATOM 718 C C . ASP A 1 91 ? -4.820 -9.880 11.891 1.00 96.69 91 ASP A C 1
ATOM 720 O O . ASP A 1 91 ? -5.286 -10.982 12.143 1.00 96.69 91 ASP A O 1
ATOM 724 N N . ASN A 1 92 ? -4.190 -9.629 10.737 1.00 96.69 92 ASN A N 1
ATOM 725 C CA . ASN A 1 92 ? -4.023 -10.627 9.673 1.00 96.69 92 ASN A CA 1
ATOM 726 C C . ASN A 1 92 ? -2.694 -11.400 9.747 1.00 96.69 92 ASN A C 1
ATOM 728 O O . ASN A 1 92 ? -2.397 -12.214 8.869 1.00 96.69 92 ASN A O 1
ATOM 732 N N . ASN A 1 93 ? -1.852 -11.148 10.750 1.00 94.62 93 ASN A N 1
ATOM 733 C CA . ASN A 1 93 ? -0.558 -11.813 10.849 1.00 94.62 93 ASN A CA 1
ATOM 734 C C . ASN A 1 93 ? -0.711 -13.263 11.338 1.00 94.62 93 ASN A C 1
ATOM 736 O O . ASN A 1 93 ? -1.207 -13.496 12.436 1.00 94.62 93 ASN A O 1
ATOM 740 N N . ALA A 1 94 ? -0.207 -14.225 10.556 1.00 92.19 94 ALA A N 1
ATOM 741 C CA . ALA A 1 94 ? -0.282 -15.666 10.845 1.00 92.19 94 ALA A CA 1
ATOM 742 C C . ALA A 1 94 ? -1.718 -16.209 11.011 1.00 92.19 94 ALA A C 1
ATOM 744 O O . ALA A 1 94 ? -1.951 -17.167 11.748 1.00 92.19 94 ALA A O 1
ATOM 745 N N . VAL A 1 95 ? -2.671 -15.600 10.307 1.00 94.00 95 VAL A N 1
ATOM 746 C CA . VAL A 1 95 ? -4.078 -16.006 10.276 1.00 94.00 95 VAL A CA 1
ATOM 747 C C . VAL A 1 95 ? -4.357 -16.816 9.008 1.00 94.00 95 VAL A C 1
ATOM 749 O O . VAL A 1 95 ? -3.747 -16.570 7.970 1.00 94.00 95 VAL A O 1
ATOM 752 N N . ALA A 1 96 ? -5.250 -17.807 9.098 1.00 94.00 96 ALA A N 1
ATOM 753 C CA . ALA A 1 96 ? -5.689 -18.590 7.944 1.00 94.00 96 ALA A CA 1
ATOM 754 C C . ALA A 1 96 ? -6.437 -17.711 6.928 1.00 94.00 96 ALA A C 1
ATOM 756 O O . ALA A 1 96 ? -7.150 -16.787 7.319 1.00 94.00 96 ALA A O 1
ATOM 757 N N . ASP A 1 97 ? -6.326 -18.033 5.639 1.00 90.31 97 ASP A N 1
ATOM 758 C CA . ASP A 1 97 ? -6.856 -17.202 4.547 1.00 90.31 97 ASP A CA 1
ATOM 759 C C . ASP A 1 97 ? -8.357 -16.882 4.688 1.00 90.31 97 ASP A C 1
ATOM 761 O O . ASP A 1 97 ? -8.795 -15.773 4.382 1.00 90.31 97 ASP A O 1
ATOM 765 N N . GLU A 1 98 ? -9.139 -17.824 5.217 1.00 93.19 98 GLU A N 1
ATOM 766 C CA . GLU A 1 98 ? -10.588 -17.707 5.447 1.00 93.19 98 GLU A CA 1
ATOM 767 C C . GLU A 1 98 ? -10.966 -16.654 6.499 1.00 93.19 98 GLU A C 1
ATOM 769 O O . GLU A 1 98 ? -12.089 -16.153 6.512 1.00 93.19 98 GLU A O 1
ATOM 774 N N . LEU A 1 99 ? -10.035 -16.330 7.397 1.00 94.88 99 LEU A N 1
ATOM 775 C CA . LEU A 1 99 ? -10.229 -15.399 8.508 1.00 94.88 99 LEU A CA 1
ATOM 776 C C . LEU A 1 99 ? -9.626 -14.016 8.214 1.00 94.88 99 LEU A C 1
ATOM 778 O O . LEU A 1 99 ? -9.727 -13.107 9.042 1.00 94.88 99 LEU A O 1
ATOM 782 N N . ILE A 1 100 ? -9.010 -13.839 7.039 1.00 94.62 100 ILE A N 1
ATOM 783 C CA . ILE A 1 100 ? -8.410 -12.571 6.633 1.00 94.62 100 ILE A CA 1
ATOM 784 C C . ILE A 1 100 ? -9.484 -11.487 6.533 1.00 94.62 100 ILE A C 1
ATOM 786 O O . ILE A 1 100 ? -10.405 -11.550 5.716 1.00 94.62 100 ILE A O 1
ATOM 790 N N . THR A 1 101 ? -9.298 -10.419 7.304 1.00 95.88 101 THR A N 1
ATOM 791 C CA . THR A 1 101 ? -10.169 -9.244 7.269 1.00 95.88 101 THR A CA 1
ATOM 792 C C . THR A 1 101 ? -9.566 -8.162 6.376 1.00 95.88 101 THR A C 1
ATOM 794 O O . THR A 1 101 ? -8.436 -7.715 6.584 1.00 95.88 101 THR A O 1
ATOM 797 N N . ARG A 1 102 ? -10.331 -7.699 5.384 1.00 96.75 102 ARG A N 1
ATOM 798 C CA . ARG A 1 102 ? -9.930 -6.630 4.453 1.00 96.75 102 ARG A CA 1
ATOM 799 C C . ARG A 1 102 ? -10.442 -5.274 4.930 1.00 96.75 102 ARG A C 1
ATOM 801 O O . ARG A 1 102 ? -11.527 -5.184 5.493 1.00 96.75 102 ARG A O 1
ATOM 808 N N . LEU A 1 103 ? -9.665 -4.220 4.701 1.00 97.69 103 LEU A N 1
ATOM 809 C CA . LEU A 1 103 ? -10.124 -2.839 4.838 1.00 97.69 103 LEU A CA 1
ATOM 810 C C . LEU A 1 103 ? -10.797 -2.392 3.544 1.00 97.69 103 LEU A C 1
ATOM 812 O O . LEU A 1 103 ? -10.268 -2.658 2.465 1.00 97.69 103 LEU A O 1
ATOM 816 N N . LYS A 1 104 ? -11.866 -1.603 3.676 1.00 97.94 104 LYS A N 1
ATOM 817 C CA . LYS A 1 104 ? -12.392 -0.786 2.579 1.00 97.94 104 LYS A CA 1
ATOM 818 C C . LYS A 1 104 ? -11.573 0.488 2.489 1.00 97.94 104 LYS A C 1
ATOM 820 O O . LYS A 1 104 ? -11.471 1.238 3.463 1.00 97.94 104 LYS A O 1
ATOM 825 N N . ILE A 1 105 ? -10.951 0.722 1.342 1.00 97.38 105 ILE A N 1
ATOM 826 C CA . ILE A 1 105 ? -10.006 1.815 1.131 1.00 97.38 105 ILE A CA 1
ATOM 827 C C . ILE A 1 105 ? -10.461 2.673 -0.042 1.00 97.38 105 ILE A C 1
ATOM 829 O O . ILE A 1 105 ? -10.558 2.197 -1.168 1.00 97.38 105 ILE A O 1
ATOM 833 N N . THR A 1 106 ? -10.628 3.970 0.207 1.00 97.31 106 THR A N 1
ATOM 834 C CA . THR A 1 106 ? -10.825 4.972 -0.846 1.00 97.31 106 THR A CA 1
ATOM 835 C C . THR A 1 106 ? -9.478 5.605 -1.186 1.00 97.31 106 THR A C 1
ATOM 837 O O . THR A 1 106 ? -8.807 6.169 -0.310 1.00 97.31 106 THR A O 1
ATOM 840 N N . ALA A 1 107 ? -9.055 5.539 -2.448 1.00 97.00 107 ALA A N 1
ATOM 841 C CA . ALA A 1 107 ? -7.747 6.027 -2.877 1.00 97.00 107 ALA A CA 1
ATOM 842 C C . ALA A 1 107 ? -7.748 6.559 -4.314 1.00 97.00 107 ALA A C 1
ATOM 844 O O . ALA A 1 107 ? -8.564 6.161 -5.136 1.00 97.00 107 ALA A O 1
ATOM 845 N N . ASN A 1 108 ? -6.766 7.402 -4.637 1.00 97.06 108 ASN A N 1
ATOM 846 C CA . ASN A 1 108 ? -6.422 7.702 -6.028 1.00 97.06 108 ASN A CA 1
ATOM 847 C C . ASN A 1 108 ? -5.285 6.775 -6.467 1.00 97.06 108 ASN A C 1
ATOM 849 O O . ASN A 1 108 ? -4.264 6.674 -5.775 1.00 97.06 108 ASN A O 1
ATOM 853 N N . ALA A 1 109 ? -5.428 6.115 -7.613 1.00 96.19 109 ALA A N 1
ATOM 854 C CA . ALA A 1 109 ? -4.367 5.289 -8.171 1.00 96.19 109 ALA A CA 1
ATOM 855 C C . ALA A 1 109 ? -3.353 6.155 -8.930 1.00 96.19 109 ALA A C 1
ATOM 857 O O . ALA A 1 109 ? -3.715 7.048 -9.698 1.00 96.19 109 ALA A O 1
ATOM 858 N N . LYS A 1 110 ? -2.063 5.883 -8.723 1.00 95.00 110 LYS A N 1
ATOM 859 C CA . LYS A 1 110 ? -0.999 6.347 -9.612 1.00 95.00 110 LYS A CA 1
ATOM 860 C C . LYS A 1 110 ? -0.668 5.257 -10.603 1.00 95.00 110 LYS A C 1
ATOM 862 O O . LYS A 1 110 ? -0.401 4.128 -10.188 1.00 95.00 110 LYS A O 1
ATOM 867 N N . ARG A 1 111 ? -0.622 5.615 -11.881 1.00 93.62 111 ARG A N 1
ATOM 868 C CA . ARG A 1 111 ? -0.388 4.675 -12.972 1.00 93.62 111 ARG A CA 1
ATOM 869 C C . ARG A 1 111 ? 0.882 4.997 -13.730 1.00 93.62 111 ARG A C 1
ATOM 871 O O . ARG A 1 111 ? 1.275 6.159 -13.826 1.00 93.62 111 ARG A O 1
ATOM 878 N N . ASN A 1 112 ? 1.531 3.962 -14.248 1.00 89.56 112 ASN A N 1
ATOM 879 C CA . ASN A 1 112 ? 2.548 4.138 -15.277 1.00 89.56 112 ASN A CA 1
ATOM 880 C C . ASN A 1 112 ? 1.874 4.420 -16.636 1.00 89.56 112 ASN A C 1
ATOM 882 O O . ASN A 1 112 ? 0.654 4.361 -16.783 1.00 89.56 112 ASN A O 1
ATOM 886 N N . THR A 1 113 ? 2.673 4.703 -17.656 1.00 84.50 113 THR A N 1
ATOM 887 C CA . THR A 1 113 ? 2.203 4.914 -19.039 1.00 84.50 113 THR A CA 1
ATOM 888 C C . THR A 1 113 ? 1.563 3.679 -19.686 1.00 84.50 113 THR A C 1
ATOM 890 O O . THR A 1 113 ? 0.863 3.833 -20.681 1.00 84.50 113 THR A O 1
ATOM 893 N N . SER A 1 114 ? 1.789 2.475 -19.148 1.00 85.69 114 SER A N 1
ATOM 894 C CA . SER A 1 114 ? 1.104 1.246 -19.573 1.00 85.69 114 SER A CA 1
ATOM 895 C C . SER A 1 114 ? -0.293 1.107 -18.951 1.00 85.69 114 SER A C 1
ATOM 897 O O . SER A 1 114 ? -1.051 0.237 -19.359 1.00 85.69 114 SER A O 1
ATOM 899 N N . GLY A 1 115 ? -0.641 1.960 -17.980 1.00 87.75 115 GLY A N 1
ATOM 900 C CA . GLY A 1 115 ? -1.904 1.923 -17.242 1.00 87.75 115 GLY A CA 1
ATOM 901 C C . GLY A 1 115 ? -1.861 1.105 -15.946 1.00 87.75 115 GLY A C 1
ATOM 902 O O . GLY A 1 115 ? -2.844 1.112 -15.200 1.00 87.75 115 GLY A O 1
ATOM 903 N N . ASP A 1 116 ? -0.735 0.458 -15.630 1.00 90.38 116 ASP A N 1
ATOM 904 C CA . ASP A 1 116 ? -0.595 -0.353 -14.418 1.00 90.38 116 ASP A CA 1
ATOM 905 C C . ASP A 1 116 ? -0.579 0.534 -13.178 1.00 90.38 116 ASP A C 1
ATOM 907 O O . ASP A 1 116 ? 0.095 1.569 -13.151 1.00 90.38 116 ASP A O 1
ATOM 911 N N . ILE A 1 117 ? -1.258 0.098 -12.118 1.00 94.12 117 ILE A N 1
ATOM 912 C CA . ILE A 1 117 ? -1.232 0.789 -10.830 1.00 94.12 117 ILE A CA 1
ATOM 913 C C . ILE A 1 117 ? 0.122 0.547 -10.166 1.00 94.12 117 ILE A C 1
ATOM 915 O O . ILE A 1 117 ? 0.470 -0.570 -9.797 1.00 94.12 117 ILE A O 1
ATOM 919 N N . VAL A 1 118 ? 0.881 1.621 -9.965 1.00 94.38 118 VAL A N 1
ATOM 920 C CA . VAL A 1 118 ? 2.191 1.564 -9.306 1.00 94.38 118 VAL A CA 1
ATOM 921 C C . VAL A 1 118 ? 2.146 2.014 -7.853 1.00 94.38 118 VAL A C 1
ATOM 923 O O . VAL A 1 118 ? 3.081 1.725 -7.108 1.00 94.38 118 VAL A O 1
ATOM 926 N N . LYS A 1 119 ? 1.107 2.755 -7.441 1.00 96.31 119 LYS A N 1
ATOM 927 C CA . LYS A 1 119 ? 0.939 3.231 -6.061 1.00 96.31 119 LYS A CA 1
ATOM 928 C C . LYS A 1 119 ? -0.494 3.680 -5.776 1.00 96.31 119 LYS A C 1
ATOM 930 O O . LYS A 1 119 ? -1.074 4.389 -6.590 1.00 96.31 119 LYS A O 1
ATOM 935 N N . TYR A 1 120 ? -0.999 3.398 -4.577 1.00 97.56 120 TYR A N 1
ATOM 936 C CA . TYR A 1 120 ? -2.240 3.995 -4.070 1.00 97.56 120 TYR A CA 1
ATOM 937 C C . TYR A 1 120 ? -1.979 5.226 -3.194 1.00 97.56 120 TYR A C 1
ATOM 939 O O . TYR A 1 120 ? -1.111 5.221 -2.315 1.00 97.56 120 TYR A O 1
ATOM 947 N N . MET A 1 121 ? -2.751 6.286 -3.426 1.00 97.12 121 MET A N 1
ATOM 948 C CA . MET A 1 121 ? -2.777 7.501 -2.613 1.00 97.12 121 MET A CA 1
ATOM 949 C C . MET A 1 121 ? -4.043 7.493 -1.751 1.00 97.12 121 MET A C 1
ATOM 951 O O . MET A 1 121 ? -5.119 7.855 -2.223 1.00 97.12 121 MET A O 1
ATOM 955 N N . ILE A 1 122 ? -3.916 7.059 -0.497 1.00 97.19 122 ILE A N 1
ATOM 956 C CA . ILE A 1 122 ? -5.043 6.813 0.411 1.00 97.19 122 ILE A CA 1
ATOM 957 C C . ILE A 1 122 ? -5.720 8.127 0.810 1.00 97.19 122 ILE A C 1
ATOM 959 O O . ILE A 1 122 ? -5.068 9.022 1.355 1.00 97.19 122 ILE A O 1
ATOM 963 N N . LEU A 1 123 ? -7.029 8.210 0.575 1.00 95.38 123 LEU A N 1
ATOM 964 C CA . LEU A 1 123 ? -7.907 9.302 1.008 1.00 95.38 123 LEU A CA 1
ATOM 965 C C . LEU A 1 123 ? -8.607 8.954 2.327 1.00 95.38 123 LEU A C 1
ATOM 967 O O . LEU A 1 123 ? -8.738 9.807 3.204 1.00 95.38 123 LEU A O 1
ATOM 971 N N . GLY A 1 124 ? -9.007 7.692 2.482 1.00 95.19 124 GLY A N 1
ATOM 972 C CA . GLY A 1 124 ? -9.688 7.177 3.662 1.00 95.19 124 GLY A CA 1
ATOM 973 C C . GLY A 1 124 ? -9.640 5.654 3.723 1.00 95.19 124 GLY A C 1
ATOM 974 O O . GLY A 1 124 ? -9.321 4.990 2.739 1.00 95.19 124 GLY A O 1
ATOM 975 N N . ALA A 1 125 ? -9.928 5.115 4.904 1.00 96.31 125 ALA A N 1
ATOM 976 C CA . ALA A 1 125 ? -10.092 3.686 5.118 1.00 96.31 125 ALA A CA 1
ATOM 977 C C . ALA A 1 125 ? -11.109 3.449 6.234 1.00 96.31 125 ALA A C 1
ATOM 979 O O . ALA A 1 125 ? -11.185 4.245 7.179 1.00 96.31 125 ALA A O 1
ATOM 980 N N . SER A 1 126 ? -11.842 2.348 6.137 1.00 95.94 126 SER A N 1
ATOM 981 C CA . SER A 1 126 ? 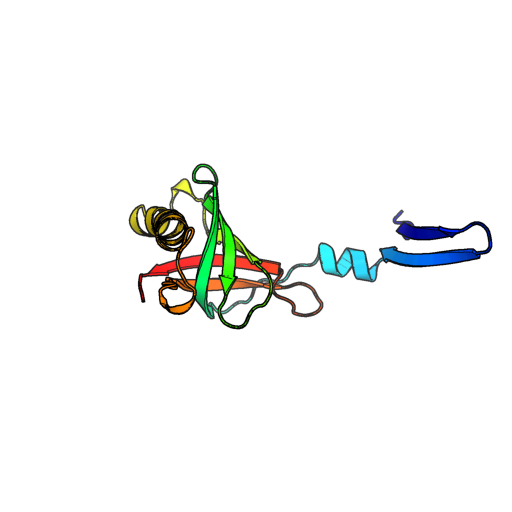-12.761 1.865 7.159 1.00 95.94 126 SER A CA 1
ATOM 982 C C . SER A 1 126 ? -12.654 0.350 7.305 1.00 95.94 126 SER A C 1
ATOM 984 O O . SER A 1 126 ? -12.159 -0.353 6.421 1.00 95.94 126 SER A O 1
ATOM 986 N N . LYS A 1 127 ? -13.132 -0.153 8.446 1.00 92.56 127 LYS A N 1
ATOM 987 C CA . LYS A 1 127 ? -13.476 -1.572 8.570 1.00 92.56 127 LYS A CA 1
ATOM 988 C C . LYS A 1 127 ? -14.635 -1.889 7.596 1.00 92.56 127 LYS A C 1
ATOM 990 O O . LYS A 1 127 ? -15.327 -0.943 7.197 1.00 92.56 127 LYS A O 1
ATOM 995 N N . PRO A 1 128 ? -14.758 -3.148 7.146 1.00 79.44 128 PRO A N 1
ATOM 996 C CA . PRO A 1 128 ? -15.734 -3.542 6.133 1.00 79.44 128 PRO A CA 1
ATOM 997 C C . PRO A 1 128 ? -17.183 -3.253 6.534 1.00 79.44 128 PRO A C 1
ATOM 999 O O . PRO A 1 128 ? -17.466 -3.194 7.753 1.00 79.44 128 PRO A O 1
#

Secondary structure (DSSP, 8-state):
--PPEEEEEE-SS-EEEEEEE-HHHHHHHH--EE-SS-EEEEEEEEEEETTTTEEEEEETT-SS-EEEEESS-GGGS-HHHHHHHHHHHHHTTT--GGGPPPEEEEEEEEE-TT--EEEEEEEEEE--

Radius of gyration: 18.57 Å; chains: 1; bounding box: 47×36×40 Å

Organism: Salmonella diarizonae (NCBI:txid59204)

Sequence (128 aa):
NKYPVVLKRKTKLRNFKLFEINKNTASNLFNLTTDSNSIEIDAIVTRFNSFTGNGRLLADGDSVTIPFSFSGPYSKVKASTKRLMPENLHDNNAVADELITRLKITANAKRNTSGDIVKYMILGASKP